Protein AF-A0A6N4SN29-F1 (afdb_monomer_lite)

Radius of gyration: 20.44 Å; chains: 1; bounding box: 32×29×77 Å

Foldseek 3Di:
DVVVVVVVVVVVVVVVPPDPPPPQDDLVVLLVLLVLLVVLLVVLLVLCVVLVDWPLLSLQLLLLLLVLLVCSVVVVSQSSLLSSLSSLVSSCVSCVSSVHDGDPSSDADPVSVVSNPPRDDPVVSVVVSVVVVRDRDTSVVCNVDDSNNHD

Structure (mmCIF, N/CA/C/O backbone):
data_AF-A0A6N4SN29-F1
#
_entry.id   AF-A0A6N4SN29-F1
#
loop_
_atom_site.group_PDB
_atom_site.id
_atom_site.type_symbol
_atom_site.label_atom_id
_atom_site.label_alt_id
_atom_site.label_comp_id
_atom_site.label_asym_id
_atom_site.label_entity_id
_atom_site.label_seq_id
_atom_site.pdbx_PDB_ins_code
_atom_site.Cartn_x
_atom_site.Cartn_y
_atom_site.Cartn_z
_atom_site.occupancy
_atom_site.B_iso_or_equiv
_atom_site.auth_seq_id
_atom_site.auth_comp_id
_atom_site.auth_asym_id
_atom_site.auth_atom_id
_atom_site.pdbx_PDB_model_num
ATOM 1 N N . MET A 1 1 ? 16.449 6.321 -59.688 1.00 55.31 1 MET A N 1
ATOM 2 C CA . MET A 1 1 ? 17.224 6.751 -58.498 1.00 55.31 1 MET A CA 1
ATOM 3 C C . MET A 1 1 ? 16.394 7.486 -57.439 1.00 55.31 1 MET A C 1
ATOM 5 O O . MET A 1 1 ? 16.420 7.046 -56.301 1.00 55.31 1 MET A O 1
ATOM 9 N N . LYS A 1 2 ? 15.595 8.523 -57.760 1.00 53.75 2 LYS A N 1
ATOM 10 C CA . LYS A 1 2 ? 14.805 9.281 -56.752 1.00 53.75 2 LYS A CA 1
ATOM 11 C C . LYS A 1 2 ? 13.845 8.433 -55.885 1.00 53.75 2 LYS A C 1
ATOM 13 O O . LYS A 1 2 ? 13.736 8.673 -54.690 1.00 53.75 2 LYS A O 1
ATOM 18 N N . LYS A 1 3 ? 13.202 7.402 -56.456 1.00 54.25 3 LYS A N 1
ATOM 19 C CA . LYS A 1 3 ? 12.272 6.509 -55.725 1.00 54.25 3 LYS A CA 1
ATOM 20 C C . LYS A 1 3 ? 12.961 5.571 -54.718 1.00 54.25 3 LYS A C 1
ATOM 22 O O . LYS A 1 3 ? 12.381 5.273 -53.684 1.00 54.25 3 LYS A O 1
ATOM 27 N N . GLN A 1 4 ? 14.198 5.143 -54.990 1.00 56.03 4 GLN A N 1
ATOM 28 C CA . GLN A 1 4 ? 14.955 4.271 -54.079 1.00 56.03 4 GLN A CA 1
ATOM 29 C C . GLN A 1 4 ? 15.504 5.046 -52.876 1.00 56.03 4 GLN A C 1
ATOM 31 O O . GLN A 1 4 ? 15.456 4.545 -51.760 1.00 56.03 4 GLN A O 1
ATOM 36 N N . ILE A 1 5 ? 15.925 6.300 -53.079 1.00 59.97 5 ILE A N 1
ATOM 37 C CA . ILE A 1 5 ? 16.364 7.185 -51.989 1.00 59.97 5 ILE A CA 1
ATOM 38 C C . ILE A 1 5 ? 15.191 7.489 -51.040 1.00 59.97 5 ILE A C 1
ATOM 40 O O . ILE A 1 5 ? 15.355 7.437 -49.827 1.00 59.97 5 ILE A O 1
ATOM 44 N N . SER A 1 6 ? 13.984 7.707 -51.578 1.00 60.31 6 SER A N 1
ATOM 45 C CA . SER A 1 6 ? 12.777 7.930 -50.769 1.00 60.31 6 SER A CA 1
ATOM 46 C C . SER A 1 6 ? 12.390 6.724 -49.906 1.00 60.31 6 SER A C 1
ATOM 48 O O . SER A 1 6 ? 11.934 6.910 -48.783 1.00 60.31 6 SER A O 1
ATOM 50 N N . LEU A 1 7 ? 12.571 5.497 -50.408 1.00 60.56 7 LEU A N 1
ATOM 51 C CA . LEU A 1 7 ? 12.260 4.272 -49.665 1.00 60.56 7 LEU A CA 1
ATOM 52 C C . LEU A 1 7 ? 13.269 4.030 -48.531 1.00 60.56 7 LEU A C 1
ATOM 54 O O . LEU A 1 7 ? 12.877 3.666 -47.427 1.00 60.56 7 LEU A O 1
ATOM 58 N N . ILE A 1 8 ? 14.554 4.298 -48.780 1.00 62.03 8 ILE A N 1
ATOM 59 C CA . ILE A 1 8 ? 15.626 4.164 -47.781 1.00 62.03 8 ILE A CA 1
ATOM 60 C C . ILE A 1 8 ? 15.441 5.175 -46.638 1.00 62.03 8 ILE A C 1
ATOM 62 O O . ILE A 1 8 ? 15.580 4.811 -45.473 1.00 62.03 8 ILE A O 1
ATOM 66 N N . VAL A 1 9 ? 15.053 6.418 -46.949 1.00 61.84 9 VAL A N 1
ATOM 67 C CA . VAL A 1 9 ? 14.746 7.442 -45.932 1.00 61.84 9 VAL A CA 1
ATOM 68 C C . VAL A 1 9 ? 13.511 7.063 -45.105 1.00 61.84 9 VAL A C 1
ATOM 70 O O . VAL A 1 9 ? 13.507 7.266 -43.894 1.00 61.84 9 VAL A O 1
ATOM 73 N N . PHE A 1 10 ? 12.491 6.458 -45.720 1.00 61.34 10 PHE A N 1
ATOM 74 C CA . PHE A 1 10 ? 11.282 6.021 -45.013 1.00 61.34 10 PHE A CA 1
ATOM 75 C C . PHE A 1 10 ? 11.548 4.841 -44.061 1.00 61.34 10 PHE A C 1
ATOM 77 O O . PHE A 1 10 ? 11.036 4.822 -42.945 1.00 61.34 10 PHE A O 1
ATOM 84 N N . ILE A 1 11 ? 12.404 3.893 -44.461 1.00 60.88 11 ILE A N 1
ATOM 85 C CA . ILE A 1 11 ? 12.826 2.771 -43.606 1.00 60.88 11 ILE A CA 1
ATOM 86 C C . ILE A 1 11 ? 13.692 3.273 -42.440 1.00 60.88 11 ILE A C 1
ATOM 88 O O . ILE A 1 11 ? 13.487 2.852 -41.304 1.00 60.88 11 ILE A O 1
ATOM 92 N N . LEU A 1 12 ? 14.605 4.222 -42.682 1.00 57.91 12 LEU A N 1
ATOM 93 C CA . LEU A 1 12 ? 15.421 4.831 -41.624 1.00 57.91 12 LEU A CA 1
ATOM 94 C C . LEU A 1 12 ? 14.582 5.627 -40.610 1.00 57.91 12 LEU A C 1
ATOM 96 O O . LEU A 1 12 ? 14.863 5.560 -39.417 1.00 57.91 12 LEU A O 1
ATOM 100 N N . LEU A 1 13 ? 13.527 6.327 -41.048 1.00 56.69 13 LEU A N 1
ATOM 101 C CA . LEU A 1 13 ? 12.609 7.026 -40.138 1.00 56.69 13 LEU A CA 1
ATOM 102 C C . LEU A 1 13 ? 11.718 6.072 -39.329 1.00 56.69 13 LEU A C 1
ATOM 104 O O . LEU A 1 13 ? 11.439 6.348 -38.164 1.00 56.69 13 LEU A O 1
ATOM 108 N N . ALA A 1 14 ? 11.297 4.944 -39.909 1.00 58.00 14 ALA A N 1
ATOM 109 C CA . ALA A 1 14 ? 10.470 3.956 -39.213 1.00 58.00 14 ALA A CA 1
ATOM 110 C C . ALA A 1 14 ? 11.221 3.247 -38.067 1.00 58.00 14 ALA A C 1
ATOM 112 O O . ALA A 1 14 ? 10.606 2.895 -37.062 1.00 58.00 14 ALA A O 1
ATOM 113 N N . PHE A 1 15 ? 12.548 3.098 -38.171 1.00 54.56 15 PHE A N 1
ATOM 114 C CA . PHE A 1 15 ? 13.376 2.506 -37.112 1.00 54.56 15 PHE A CA 1
ATOM 115 C C . PHE A 1 15 ? 13.566 3.416 -35.886 1.00 54.56 15 PHE A C 1
ATOM 117 O O . PHE A 1 15 ? 13.739 2.911 -34.780 1.00 54.56 15 PHE A O 1
ATOM 124 N N . ILE A 1 16 ? 13.487 4.745 -36.035 1.00 56.31 16 ILE A N 1
ATOM 125 C CA . ILE A 1 16 ? 13.691 5.689 -34.916 1.00 56.31 16 ILE A CA 1
ATOM 126 C C . ILE A 1 16 ? 12.502 5.670 -33.933 1.00 56.31 16 ILE A C 1
ATOM 128 O O . ILE A 1 16 ? 12.670 5.950 -32.748 1.00 56.31 16 ILE A O 1
ATOM 132 N N . PHE A 1 17 ? 11.308 5.273 -34.385 1.00 53.66 17 PHE A N 1
ATOM 133 C CA . PHE A 1 17 ? 10.104 5.217 -33.545 1.00 53.66 17 PHE A CA 1
ATOM 134 C C . PHE A 1 17 ? 9.920 3.906 -32.761 1.00 53.66 17 PHE A C 1
ATOM 136 O O . PHE A 1 17 ? 8.992 3.815 -31.960 1.00 53.66 17 PHE A O 1
ATOM 143 N N . GLN A 1 18 ? 10.774 2.892 -32.946 1.00 50.44 18 GLN A N 1
ATOM 144 C CA . GLN A 1 18 ? 10.543 1.554 -32.379 1.00 50.44 18 GLN A CA 1
ATOM 145 C C . GLN A 1 18 ? 11.233 1.254 -31.036 1.00 50.44 18 GLN A C 1
ATOM 147 O O . GLN A 1 18 ? 11.100 0.139 -30.541 1.00 50.44 18 GLN A O 1
ATOM 152 N N . SER A 1 19 ? 11.937 2.196 -30.397 1.00 47.81 19 SER A N 1
ATOM 153 C CA . SER A 1 19 ? 12.725 1.850 -29.199 1.00 47.81 19 SER A CA 1
ATOM 154 C C . SER A 1 19 ? 12.756 2.901 -28.089 1.00 47.81 19 SER A C 1
ATOM 156 O O . SER A 1 19 ? 13.806 3.144 -27.494 1.00 47.81 19 SER A O 1
ATOM 158 N N . GLN A 1 20 ? 11.615 3.496 -27.745 1.00 49.62 20 GLN A N 1
ATOM 159 C CA . GLN A 1 20 ? 11.445 4.006 -26.382 1.00 49.62 20 GLN A CA 1
ATOM 160 C C . GLN A 1 20 ? 10.667 2.973 -25.577 1.00 49.62 20 GLN A C 1
ATOM 162 O O . GLN A 1 20 ? 9.475 3.126 -25.326 1.00 49.62 20 GLN A O 1
ATOM 167 N N . SER A 1 21 ? 11.346 1.885 -25.195 1.00 53.88 21 SER A N 1
ATOM 168 C CA . SER A 1 21 ? 10.831 1.021 -24.134 1.00 53.88 21 SER A CA 1
ATOM 169 C C . SER A 1 21 ? 10.519 1.925 -22.939 1.00 53.88 21 SER A C 1
ATOM 171 O O . SER A 1 21 ? 11.408 2.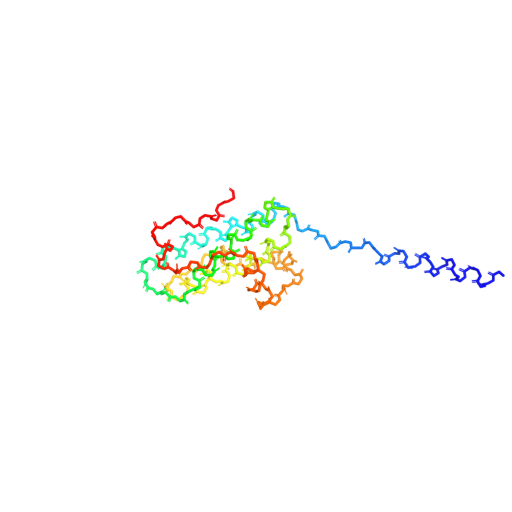685 -22.537 1.00 53.88 21 SER A O 1
ATOM 173 N N . PRO A 1 22 ? 9.288 1.911 -22.397 1.00 59.16 22 PRO A N 1
ATOM 174 C CA . PRO A 1 22 ? 8.951 2.755 -21.263 1.00 59.16 22 PRO A CA 1
ATOM 175 C C . PRO A 1 22 ? 9.964 2.470 -20.158 1.00 59.16 22 PRO A C 1
ATOM 177 O O . PRO A 1 22 ? 10.144 1.312 -19.776 1.00 59.16 22 PRO A O 1
ATOM 180 N N . VAL A 1 23 ? 10.670 3.516 -19.714 1.00 65.12 23 VAL A N 1
ATOM 181 C CA . VAL A 1 23 ? 11.701 3.417 -18.677 1.00 65.12 23 VAL A CA 1
ATOM 182 C C . VAL A 1 23 ? 11.072 2.706 -17.484 1.00 65.12 23 VAL A C 1
ATOM 184 O O . VAL A 1 23 ? 10.155 3.234 -16.853 1.00 65.12 23 VAL A O 1
ATOM 187 N N . GLN A 1 24 ? 11.510 1.472 -17.231 1.00 71.06 24 GLN A N 1
ATOM 188 C CA . GLN A 1 24 ? 11.035 0.709 -16.087 1.00 71.06 24 GLN A CA 1
ATOM 189 C C . GLN A 1 24 ? 11.432 1.471 -14.821 1.00 71.06 24 GLN A C 1
ATOM 191 O O . GLN A 1 24 ? 12.576 1.928 -14.729 1.00 71.06 24 GLN A O 1
ATOM 196 N N . PRO A 1 25 ? 10.513 1.646 -13.859 1.00 77.56 25 PRO A N 1
ATOM 197 C CA . PRO A 1 25 ? 10.837 2.306 -12.611 1.00 77.56 25 PRO A CA 1
ATOM 198 C C . PRO A 1 25 ? 12.019 1.642 -11.920 1.00 77.56 25 PRO A C 1
ATOM 200 O O . PRO A 1 25 ? 12.134 0.417 -11.881 1.00 77.56 25 PRO A O 1
ATOM 203 N N . ASP A 1 26 ? 12.883 2.477 -11.354 1.00 87.88 26 ASP A N 1
ATOM 204 C CA . ASP A 1 26 ? 14.025 2.037 -10.564 1.00 87.88 26 ASP A CA 1
ATOM 205 C C . ASP A 1 26 ? 13.544 1.129 -9.406 1.00 87.88 26 ASP A C 1
ATOM 207 O O . ASP A 1 26 ? 12.648 1.532 -8.642 1.00 87.88 26 ASP A O 1
ATOM 211 N N . PRO A 1 27 ? 14.117 -0.082 -9.247 1.00 93.94 27 PRO A N 1
ATOM 212 C CA . PRO A 1 27 ? 13.803 -0.979 -8.140 1.00 93.94 27 PRO A CA 1
ATOM 213 C C . PRO A 1 27 ? 13.913 -0.293 -6.775 1.00 93.94 27 PRO A C 1
ATOM 215 O O . PRO A 1 27 ? 13.065 -0.501 -5.909 1.00 93.94 27 PRO A O 1
ATOM 218 N N . LEU A 1 28 ? 14.915 0.572 -6.579 1.00 95.25 28 LEU A N 1
ATOM 219 C CA . LEU A 1 28 ? 15.123 1.277 -5.316 1.00 95.25 28 LEU A CA 1
ATOM 220 C C . LEU A 1 28 ? 13.984 2.260 -5.031 1.00 95.25 28 LEU A C 1
ATOM 222 O O . LEU A 1 28 ? 13.491 2.336 -3.904 1.00 95.25 28 LEU A O 1
ATOM 226 N N . LYS A 1 29 ? 13.524 2.985 -6.053 1.00 94.69 29 LYS A N 1
ATOM 227 C CA . LYS A 1 29 ? 12.407 3.931 -5.920 1.00 94.69 29 LYS A CA 1
ATOM 228 C C . LYS A 1 29 ? 11.104 3.203 -5.614 1.00 94.69 29 LYS A C 1
ATOM 230 O O . LYS A 1 29 ? 10.388 3.597 -4.696 1.00 94.69 29 LYS A O 1
ATOM 235 N N . THR A 1 30 ? 10.850 2.100 -6.312 1.00 96.31 30 THR A N 1
ATOM 236 C CA . THR A 1 30 ? 9.674 1.251 -6.077 1.00 96.31 30 THR A CA 1
ATOM 237 C C . THR A 1 30 ? 9.694 0.667 -4.663 1.00 96.31 30 THR A C 1
ATOM 239 O O . THR A 1 30 ? 8.708 0.773 -3.936 1.00 96.31 30 THR A O 1
ATOM 242 N N . LYS A 1 31 ? 10.848 0.151 -4.216 1.00 97.19 31 LYS A N 1
ATOM 243 C CA . LYS A 1 31 ? 11.052 -0.332 -2.844 1.00 97.19 31 LYS A CA 1
ATOM 244 C C . LYS A 1 31 ? 10.760 0.748 -1.808 1.00 97.19 31 LYS A C 1
ATOM 246 O O . LYS A 1 31 ? 10.071 0.488 -0.829 1.00 97.19 31 LYS A O 1
ATOM 251 N N . ASN A 1 32 ? 11.261 1.964 -2.010 1.00 96.25 32 ASN A N 1
ATOM 252 C CA . ASN A 1 32 ? 11.012 3.070 -1.087 1.00 96.25 32 ASN A CA 1
ATOM 253 C C . ASN A 1 32 ? 9.524 3.432 -1.013 1.00 96.25 32 ASN A C 1
ATOM 255 O O . ASN A 1 32 ? 9.026 3.760 0.065 1.00 96.25 32 ASN A O 1
ATOM 259 N N . MET A 1 33 ? 8.813 3.342 -2.138 1.00 97.06 33 MET A N 1
ATOM 260 C CA . MET A 1 33 ? 7.378 3.590 -2.204 1.00 97.06 33 MET A CA 1
ATOM 261 C C . MET A 1 33 ? 6.582 2.538 -1.411 1.00 97.06 33 MET A C 1
ATOM 263 O O . MET A 1 33 ? 5.748 2.930 -0.593 1.00 97.06 33 MET A O 1
ATOM 267 N N . LEU A 1 34 ? 6.913 1.248 -1.570 1.00 97.94 34 LEU A N 1
ATOM 268 C CA . LEU A 1 34 ? 6.376 0.129 -0.773 1.00 97.94 34 LEU A CA 1
ATOM 269 C C . LEU A 1 34 ? 6.659 0.330 0.723 1.00 97.94 34 LEU A C 1
ATOM 271 O O . LEU A 1 34 ? 5.765 0.296 1.558 1.00 97.94 34 LEU A O 1
ATOM 275 N N . LEU A 1 35 ? 7.905 0.636 1.098 1.00 97.44 35 LEU A N 1
ATOM 276 C CA . LEU A 1 35 ? 8.273 0.814 2.508 1.00 97.44 35 LEU A CA 1
ATOM 277 C C . LEU A 1 35 ? 7.523 1.972 3.187 1.00 97.44 35 LEU A C 1
ATOM 279 O O . LEU A 1 35 ? 7.159 1.852 4.357 1.00 97.44 35 LEU A O 1
ATOM 283 N N . LYS A 1 36 ? 7.278 3.084 2.481 1.00 96.88 36 LYS A N 1
ATOM 284 C CA . LYS A 1 36 ? 6.434 4.182 2.987 1.00 96.88 36 LYS A CA 1
ATOM 285 C C . LYS A 1 36 ? 4.988 3.731 3.180 1.00 96.88 36 LYS A C 1
ATOM 287 O O . LYS A 1 36 ? 4.406 3.982 4.234 1.00 96.88 36 LYS A O 1
ATOM 292 N N . THR A 1 37 ? 4.423 3.044 2.190 1.00 98.12 37 THR A N 1
ATOM 293 C CA . THR A 1 37 ? 3.039 2.560 2.250 1.00 98.12 37 THR A CA 1
ATOM 294 C C . THR A 1 37 ? 2.862 1.509 3.350 1.00 98.12 37 THR A C 1
ATOM 296 O O . THR A 1 37 ? 1.913 1.606 4.123 1.00 98.12 37 THR A O 1
ATOM 299 N N . ASN A 1 38 ? 3.826 0.606 3.541 1.00 97.69 38 ASN A N 1
ATOM 300 C CA . ASN A 1 38 ? 3.857 -0.346 4.653 1.00 97.69 38 ASN A CA 1
ATOM 301 C C . ASN A 1 38 ? 3.814 0.332 6.025 1.00 97.69 38 ASN A C 1
ATOM 303 O O . ASN A 1 38 ? 3.051 -0.082 6.899 1.00 97.69 38 ASN A O 1
ATOM 307 N N . ARG A 1 39 ? 4.606 1.394 6.228 1.00 96.69 39 ARG A N 1
ATOM 308 C CA . ARG A 1 39 ? 4.558 2.168 7.478 1.00 96.69 39 ARG A CA 1
ATOM 309 C C . ARG A 1 39 ? 3.198 2.829 7.674 1.00 96.69 39 ARG A C 1
ATOM 311 O O . ARG A 1 39 ? 2.651 2.765 8.773 1.00 96.69 39 ARG A O 1
ATOM 318 N N . LEU A 1 40 ? 2.626 3.404 6.617 1.00 97.56 40 LEU A N 1
ATOM 319 C CA . LEU A 1 40 ? 1.299 4.017 6.665 1.00 97.56 40 LEU A CA 1
ATOM 320 C C . LEU A 1 40 ? 0.195 2.994 6.975 1.00 97.56 40 LEU A C 1
ATOM 322 O O . LEU A 1 40 ? -0.689 3.278 7.781 1.00 97.56 40 LEU A O 1
ATOM 326 N N . LEU A 1 41 ? 0.256 1.789 6.404 1.00 98.06 41 LEU A N 1
ATOM 327 C CA . LEU A 1 41 ? -0.667 0.692 6.715 1.00 98.06 41 LEU A CA 1
ATOM 328 C C . LEU A 1 41 ? -0.497 0.199 8.158 1.00 98.06 41 LEU A C 1
ATOM 330 O O . LEU A 1 41 ? -1.493 -0.054 8.832 1.00 98.06 41 LEU A O 1
ATOM 334 N N . GLY A 1 42 ? 0.731 0.162 8.683 1.00 96.44 42 GLY A N 1
ATOM 335 C CA . GLY A 1 42 ? 0.985 -0.098 10.104 1.00 96.44 42 GLY A CA 1
ATOM 336 C C . GLY A 1 42 ? 0.375 0.963 11.030 1.00 96.44 42 GLY A C 1
ATOM 337 O O . GLY A 1 42 ? -0.184 0.637 12.077 1.00 96.44 42 GLY A O 1
ATOM 338 N N . MET A 1 43 ? 0.406 2.238 10.633 1.00 96.31 43 MET A N 1
ATOM 339 C CA . MET A 1 43 ? -0.306 3.303 11.352 1.00 96.31 43 MET A CA 1
ATOM 340 C C . MET A 1 43 ? -1.827 3.164 11.231 1.00 96.31 43 MET A C 1
ATOM 342 O O . MET A 1 43 ? -2.544 3.349 12.214 1.00 96.31 43 MET A O 1
ATOM 346 N N . THR A 1 44 ? -2.314 2.809 10.041 1.00 97.56 44 THR A N 1
ATOM 347 C CA . THR A 1 44 ? -3.738 2.581 9.759 1.00 97.56 44 THR A CA 1
ATOM 348 C C . THR A 1 44 ? -4.284 1.459 10.634 1.00 97.56 44 THR A C 1
ATOM 350 O O . THR A 1 44 ? -5.330 1.629 11.247 1.00 97.56 44 THR A O 1
ATOM 353 N N . HIS A 1 45 ? -3.529 0.371 10.801 1.00 97.38 45 HIS A N 1
ATOM 354 C CA . HIS A 1 45 ? -3.859 -0.719 11.717 1.00 97.38 45 HIS A CA 1
ATOM 355 C C . HIS A 1 45 ? -4.134 -0.215 13.145 1.00 97.38 45 HIS A C 1
ATOM 357 O O . HIS A 1 45 ? -5.166 -0.533 13.736 1.00 97.38 45 HIS A O 1
ATOM 363 N N . MET A 1 46 ? -3.260 0.643 13.684 1.00 96.06 46 MET A N 1
ATOM 364 C CA . MET A 1 46 ? -3.456 1.232 15.014 1.00 96.06 46 MET A CA 1
ATOM 365 C C . MET A 1 46 ? -4.657 2.185 15.061 1.00 96.06 46 MET A C 1
ATOM 367 O O . MET A 1 46 ? -5.394 2.198 16.048 1.00 96.06 46 MET A O 1
ATOM 371 N N . ALA A 1 47 ? -4.880 2.966 14.003 1.00 97.31 47 ALA A N 1
ATOM 372 C CA . ALA A 1 47 ? -6.019 3.873 13.915 1.00 97.31 47 ALA A CA 1
ATOM 373 C C . ALA A 1 47 ? -7.355 3.119 13.867 1.00 97.31 47 ALA A C 1
ATOM 375 O O . ALA A 1 47 ? -8.254 3.459 14.629 1.00 97.31 47 ALA A O 1
ATOM 376 N N . VAL A 1 48 ? -7.467 2.067 13.051 1.00 97.75 48 VAL A N 1
ATOM 377 C CA . VAL A 1 48 ? -8.657 1.204 12.971 1.00 97.75 48 VAL A CA 1
ATOM 378 C C . VAL A 1 48 ? -8.895 0.492 14.300 1.00 97.75 48 VAL A C 1
ATOM 380 O O . VAL A 1 48 ? -10.022 0.469 14.790 1.00 97.75 48 VAL A O 1
ATOM 383 N N . LYS A 1 49 ? -7.841 -0.025 14.945 1.00 96.38 49 LYS A N 1
ATOM 384 C CA . LYS A 1 49 ? -7.948 -0.672 16.261 1.00 96.38 49 LYS A CA 1
ATOM 385 C C . LYS A 1 49 ? -8.532 0.258 17.331 1.00 96.38 49 LYS A C 1
ATOM 387 O O . LYS A 1 49 ? -9.347 -0.174 18.146 1.00 96.38 49 LYS A O 1
ATOM 392 N N . ASN A 1 50 ? -8.118 1.524 17.329 1.00 95.94 50 ASN A N 1
ATOM 393 C CA . ASN A 1 50 ? -8.543 2.508 18.323 1.00 95.94 50 ASN A CA 1
ATOM 394 C C . ASN A 1 50 ? -9.899 3.143 17.983 1.00 95.94 50 ASN A C 1
ATOM 396 O O . ASN A 1 50 ? -10.730 3.325 18.870 1.00 95.94 50 ASN A O 1
ATOM 400 N N . GLY A 1 51 ? -10.117 3.484 16.711 1.00 96.00 51 GLY A N 1
ATOM 401 C CA . GLY A 1 51 ? -11.321 4.159 16.226 1.00 96.00 51 GLY A CA 1
ATOM 402 C C . GLY A 1 51 ? -12.503 3.220 15.995 1.00 96.00 51 GLY A C 1
ATOM 403 O O . GLY A 1 51 ? -13.646 3.649 16.135 1.00 96.00 51 GLY A O 1
ATOM 404 N N . LYS A 1 52 ? -12.236 1.938 15.705 1.00 95.94 52 LYS A N 1
ATOM 405 C CA . LYS A 1 52 ? -13.225 0.884 15.415 1.00 95.94 52 LYS A CA 1
ATOM 406 C C . LYS A 1 52 ? -14.179 1.225 14.261 1.00 95.94 52 LYS A C 1
ATOM 408 O O . LYS A 1 52 ? -15.275 0.671 14.189 1.00 95.94 52 LYS A O 1
ATOM 413 N N . THR A 1 53 ? -13.770 2.111 13.352 1.00 97.56 53 THR A N 1
ATOM 414 C CA . THR A 1 53 ? -14.503 2.394 12.115 1.00 97.56 53 THR A CA 1
ATOM 415 C C . THR A 1 53 ? -13.982 1.474 11.016 1.00 97.56 53 THR A C 1
ATOM 417 O O . THR A 1 53 ? -12.844 1.624 10.567 1.00 97.56 53 THR A O 1
ATOM 420 N N . TYR A 1 54 ? -14.827 0.540 10.577 1.00 97.31 54 TYR A N 1
ATOM 421 C CA . TYR A 1 54 ? -14.506 -0.459 9.556 1.00 97.31 54 TYR A CA 1
ATOM 422 C C . TYR A 1 54 ? -15.164 -0.079 8.226 1.00 97.31 54 TYR A C 1
ATOM 424 O O . TYR A 1 54 ? -16.346 -0.349 8.015 1.00 97.31 54 TYR A O 1
ATOM 432 N N . THR A 1 55 ? -14.427 0.593 7.342 1.00 97.56 55 THR A N 1
ATOM 433 C CA . THR A 1 55 ? -14.937 1.006 6.020 1.00 97.56 55 THR A CA 1
ATOM 434 C C . THR A 1 55 ? -14.677 -0.041 4.937 1.00 97.56 55 THR A C 1
ATOM 436 O O . THR A 1 55 ? -15.259 0.032 3.856 1.00 97.56 55 THR A O 1
ATOM 439 N N . GLY A 1 56 ? -13.797 -1.009 5.209 1.00 98.00 56 GLY A N 1
ATOM 440 C CA . GLY A 1 56 ? -13.255 -1.940 4.222 1.00 98.00 56 GLY A CA 1
ATOM 441 C C . GLY A 1 56 ? -12.061 -1.375 3.448 1.00 98.00 56 GLY A C 1
ATOM 442 O O . GLY A 1 56 ? -11.437 -2.104 2.678 1.00 98.00 56 GLY A O 1
ATOM 443 N N . ASP A 1 57 ? -11.720 -0.093 3.626 1.00 98.44 57 ASP A N 1
ATOM 444 C CA . ASP A 1 57 ? -10.575 0.511 2.938 1.00 98.44 57 ASP A CA 1
ATOM 445 C C . ASP A 1 57 ? -9.254 -0.022 3.488 1.00 98.44 57 ASP A C 1
ATOM 447 O O . ASP A 1 57 ? -8.311 -0.218 2.729 1.00 98.44 57 ASP A O 1
ATOM 451 N N . PHE A 1 58 ? -9.168 -0.328 4.784 1.00 98.44 58 PHE A N 1
ATOM 452 C CA . PHE A 1 58 ? -7.941 -0.900 5.333 1.00 98.44 58 PHE A CA 1
ATOM 453 C C . PHE A 1 58 ? -7.672 -2.295 4.750 1.00 98.44 58 PHE A C 1
ATOM 455 O O . PHE A 1 58 ? -6.563 -2.560 4.279 1.00 98.44 58 PHE A O 1
ATOM 462 N N . GLY A 1 59 ? -8.705 -3.137 4.674 1.00 98.19 59 GLY A N 1
ATOM 463 C CA . GLY A 1 59 ? -8.681 -4.438 4.012 1.00 98.19 59 GLY A CA 1
ATOM 464 C C . GLY A 1 59 ? -8.225 -4.357 2.557 1.00 98.19 59 GLY A C 1
ATOM 465 O O . GLY A 1 59 ? -7.295 -5.062 2.157 1.00 98.19 59 GLY A O 1
ATOM 466 N N . LYS A 1 60 ? -8.805 -3.433 1.778 1.00 98.56 60 LYS A N 1
ATOM 467 C CA . LYS A 1 60 ? -8.388 -3.172 0.389 1.00 98.56 60 LYS A CA 1
ATOM 468 C C . LYS A 1 60 ? -6.946 -2.678 0.303 1.00 98.56 60 LYS A C 1
ATOM 470 O O . LYS A 1 60 ? -6.186 -3.167 -0.526 1.00 98.56 60 LYS A O 1
ATOM 475 N N . GLY A 1 61 ? -6.542 -1.753 1.171 1.00 98.44 61 GLY A N 1
ATOM 476 C CA . GLY A 1 61 ? -5.173 -1.241 1.216 1.00 98.44 61 GLY A CA 1
ATOM 477 C C . GLY A 1 61 ? -4.147 -2.360 1.403 1.00 98.44 61 GLY A C 1
ATOM 478 O O . GLY A 1 61 ? -3.170 -2.438 0.661 1.00 98.44 61 GLY A O 1
ATOM 479 N N . VAL A 1 62 ? -4.413 -3.282 2.331 1.00 98.56 62 VAL A N 1
ATOM 480 C CA . VAL A 1 62 ? -3.558 -4.456 2.554 1.00 98.56 62 VAL A CA 1
ATOM 481 C C . VAL A 1 62 ? -3.612 -5.442 1.383 1.00 98.56 62 VAL A C 1
ATOM 483 O O . VAL A 1 62 ? -2.565 -5.964 1.002 1.00 98.56 62 VAL A O 1
ATOM 486 N N . GLN A 1 63 ? -4.781 -5.685 0.777 1.00 98.44 63 GLN A N 1
ATOM 487 C CA . GLN A 1 63 ? -4.903 -6.540 -0.414 1.00 98.44 63 GLN A CA 1
ATOM 488 C C . GLN A 1 63 ? -4.002 -6.041 -1.555 1.00 98.44 63 GLN A C 1
ATOM 490 O O . GLN A 1 63 ? -3.204 -6.804 -2.101 1.00 98.44 63 GLN A O 1
ATOM 495 N N . TYR A 1 64 ? -4.099 -4.750 -1.877 1.00 98.69 64 TYR A N 1
ATOM 496 C CA . TYR A 1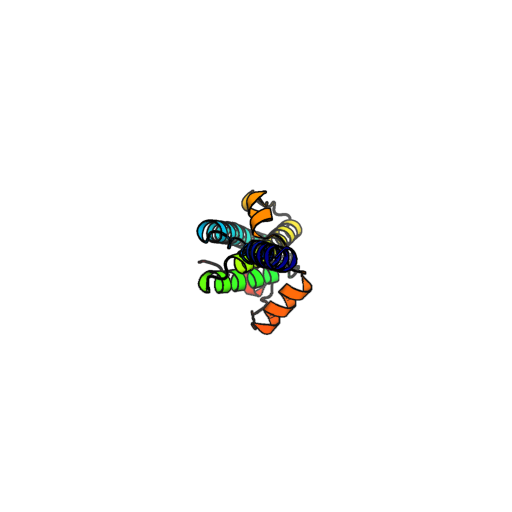 64 ? -3.309 -4.119 -2.929 1.00 98.69 64 TYR A CA 1
ATOM 497 C C . TYR A 1 64 ? -1.804 -4.180 -2.631 1.00 98.69 64 TYR A C 1
ATOM 499 O O . TYR A 1 64 ? -1.022 -4.535 -3.511 1.00 98.69 64 TYR A O 1
ATOM 507 N N . GLU A 1 65 ? -1.385 -3.896 -1.395 1.00 98.56 65 GLU A N 1
ATOM 508 C CA . GLU A 1 65 ? 0.039 -3.891 -1.031 1.00 98.56 65 GLU A CA 1
ATOM 509 C C . GLU A 1 65 ? 0.649 -5.304 -1.011 1.00 98.56 65 GLU A C 1
ATOM 511 O O . GLU A 1 65 ? 1.794 -5.500 -1.423 1.00 98.56 65 GLU A O 1
ATOM 516 N N . ARG A 1 66 ? -0.123 -6.326 -0.613 1.00 98.25 66 ARG A N 1
ATOM 517 C CA . ARG A 1 66 ? 0.299 -7.734 -0.718 1.00 98.25 66 ARG A CA 1
ATOM 518 C C . ARG A 1 66 ? 0.589 -8.120 -2.165 1.00 98.25 66 ARG A C 1
ATOM 520 O O . ARG A 1 66 ? 1.600 -8.772 -2.427 1.00 98.25 66 ARG A O 1
ATOM 527 N N . TYR A 1 67 ? -0.259 -7.699 -3.102 1.00 98.56 67 TYR A N 1
ATOM 528 C CA . TYR A 1 67 ? -0.020 -7.955 -4.519 1.00 98.56 67 TYR A CA 1
ATOM 529 C C . TYR A 1 67 ? 1.136 -7.114 -5.075 1.00 98.56 67 TYR A C 1
ATOM 531 O O . TYR A 1 67 ? 1.989 -7.638 -5.790 1.00 98.56 67 TYR A O 1
ATOM 539 N N . ALA A 1 68 ? 1.255 -5.847 -4.665 1.00 98.50 68 ALA A N 1
ATOM 540 C CA . ALA A 1 68 ? 2.389 -4.993 -5.017 1.00 98.50 68 ALA A CA 1
ATOM 541 C C . ALA A 1 68 ? 3.734 -5.622 -4.613 1.00 98.50 68 ALA A C 1
ATOM 543 O O . ALA A 1 68 ? 4.687 -5.621 -5.395 1.00 98.50 68 ALA A O 1
ATOM 544 N N . LYS A 1 69 ? 3.802 -6.235 -3.425 1.00 98.44 69 LYS A N 1
ATOM 545 C CA . LYS A 1 69 ? 4.959 -7.020 -2.978 1.00 98.44 69 LYS A CA 1
ATOM 546 C C . LYS A 1 69 ? 5.250 -8.205 -3.905 1.00 98.44 69 LYS A C 1
ATOM 548 O O . LYS A 1 69 ? 6.409 -8.406 -4.263 1.00 98.44 69 LYS A O 1
ATOM 553 N N . GLN A 1 70 ? 4.239 -8.976 -4.314 1.00 98.19 70 GLN A N 1
ATOM 554 C CA . GLN A 1 70 ? 4.431 -10.095 -5.250 1.00 98.19 70 GLN A CA 1
ATOM 555 C C . GLN A 1 70 ? 4.990 -9.613 -6.596 1.00 98.19 70 GLN A C 1
ATOM 557 O O . GLN A 1 70 ? 5.983 -10.156 -7.080 1.00 98.19 70 GLN A O 1
ATOM 562 N N . LEU A 1 71 ? 4.422 -8.538 -7.148 1.00 98.00 71 LEU A N 1
ATOM 563 C CA . LEU A 1 71 ? 4.888 -7.903 -8.383 1.00 98.00 71 LEU A CA 1
ATOM 564 C C . LEU A 1 71 ? 6.330 -7.397 -8.262 1.00 98.00 71 LEU A C 1
ATOM 566 O O . LEU A 1 71 ? 7.138 -7.590 -9.169 1.00 98.00 71 LEU A O 1
ATOM 570 N N . TYR A 1 72 ? 6.689 -6.796 -7.124 1.00 98.00 72 TYR A N 1
ATOM 571 C CA . TYR A 1 72 ? 8.056 -6.344 -6.867 1.00 98.00 72 TYR A CA 1
ATOM 572 C C . TYR A 1 72 ? 9.053 -7.511 -6.887 1.00 98.00 72 TYR A C 1
ATOM 574 O O . TYR A 1 72 ? 10.111 -7.412 -7.513 1.00 98.00 72 TYR A O 1
ATOM 582 N N . LEU A 1 73 ? 8.710 -8.631 -6.242 1.00 97.00 73 LEU A N 1
ATOM 583 C CA . LEU A 1 73 ? 9.532 -9.847 -6.240 1.00 97.00 73 LEU A CA 1
ATOM 584 C C . LEU A 1 73 ? 9.634 -10.476 -7.640 1.00 97.00 73 LEU A C 1
ATOM 586 O O . LEU A 1 73 ? 10.690 -10.996 -8.001 1.00 97.00 73 LEU A O 1
ATOM 590 N N . ALA A 1 74 ? 8.584 -10.350 -8.454 1.00 96.69 74 ALA A N 1
ATOM 591 C CA . ALA A 1 74 ? 8.565 -10.736 -9.866 1.00 96.69 74 ALA A CA 1
ATOM 592 C C . ALA A 1 74 ? 9.293 -9.743 -10.798 1.00 96.69 74 ALA A C 1
ATOM 594 O O . ALA A 1 74 ? 9.361 -9.967 -12.004 1.00 96.69 74 ALA A O 1
ATOM 595 N N . LYS A 1 75 ? 9.880 -8.666 -10.254 1.00 96.19 75 LYS A N 1
ATOM 596 C CA . LYS A 1 75 ? 10.545 -7.576 -10.995 1.00 96.19 75 LYS A CA 1
ATOM 597 C C . LYS A 1 75 ? 9.607 -6.758 -11.896 1.00 96.19 75 LYS A C 1
ATOM 599 O O . LYS A 1 75 ? 10.071 -6.012 -12.756 1.00 96.19 75 LYS A O 1
ATOM 604 N N . GLU A 1 76 ? 8.298 -6.822 -11.663 1.00 95.75 76 GLU A N 1
ATOM 605 C CA . GLU A 1 76 ? 7.284 -5.982 -12.312 1.00 95.75 76 GLU A CA 1
ATOM 606 C C . GLU A 1 76 ? 7.150 -4.631 -11.588 1.00 95.75 76 GLU A C 1
ATOM 608 O O . GLU A 1 76 ? 6.094 -4.267 -11.067 1.00 95.75 76 GLU A O 1
ATOM 613 N N . TYR A 1 77 ? 8.246 -3.868 -11.530 1.00 95.81 77 TYR A N 1
ATOM 614 C CA . TYR A 1 77 ? 8.354 -2.671 -10.686 1.00 95.81 77 TYR A CA 1
ATOM 615 C C . TYR A 1 77 ? 7.316 -1.595 -11.002 1.00 95.81 77 TYR A C 1
ATOM 617 O O . TYR A 1 77 ? 6.782 -0.967 -10.089 1.00 95.81 77 TYR A O 1
ATOM 625 N N . LYS A 1 78 ? 6.977 -1.411 -12.285 1.00 95.00 78 LYS A N 1
ATOM 626 C CA . LYS A 1 78 ? 5.938 -0.455 -12.677 1.00 95.00 78 LYS A CA 1
ATOM 627 C C . LYS A 1 78 ? 4.577 -0.803 -12.090 1.00 95.00 78 LYS A C 1
ATOM 629 O O . LYS A 1 78 ? 3.957 0.057 -11.467 1.00 95.00 78 LYS A O 1
ATOM 634 N N . LYS A 1 79 ? 4.140 -2.053 -12.246 1.00 96.25 79 LYS A N 1
ATOM 635 C CA . LYS A 1 79 ? 2.867 -2.492 -11.673 1.00 96.25 79 LYS A CA 1
ATOM 636 C C . LYS A 1 79 ? 2.917 -2.453 -10.152 1.00 96.25 79 LYS A C 1
ATOM 638 O O . LYS A 1 79 ? 1.996 -1.928 -9.540 1.00 96.25 79 LYS A O 1
ATOM 643 N N . ALA A 1 80 ? 4.010 -2.916 -9.542 1.00 97.75 80 ALA A N 1
ATOM 644 C CA . ALA A 1 80 ? 4.184 -2.847 -8.093 1.00 97.75 80 ALA A CA 1
ATOM 645 C C . ALA A 1 80 ? 3.965 -1.417 -7.568 1.00 97.75 80 ALA A C 1
ATOM 647 O O . ALA A 1 80 ? 3.189 -1.216 -6.638 1.00 97.75 80 ALA A O 1
ATOM 648 N N . ALA A 1 81 ? 4.558 -0.409 -8.218 1.00 97.31 81 ALA A N 1
ATOM 649 C CA . ALA A 1 81 ? 4.350 0.990 -7.856 1.00 97.31 81 ALA A CA 1
ATOM 650 C C . ALA A 1 81 ? 2.886 1.445 -8.023 1.00 97.31 81 ALA A C 1
ATOM 652 O O . ALA A 1 81 ? 2.373 2.163 -7.166 1.00 97.31 81 ALA A O 1
ATOM 653 N N . GLN A 1 82 ? 2.198 1.025 -9.090 1.00 97.62 82 GLN A N 1
ATOM 654 C CA . GLN A 1 82 ? 0.785 1.357 -9.330 1.00 97.62 82 GLN A CA 1
ATOM 655 C C . GLN A 1 82 ? -0.142 0.746 -8.263 1.00 97.62 82 GLN A C 1
ATOM 657 O O . GLN A 1 82 ? -1.008 1.441 -7.731 1.00 97.62 82 GLN A O 1
ATOM 662 N N . TYR A 1 83 ? 0.075 -0.513 -7.875 1.00 98.50 83 TYR A N 1
ATOM 663 C CA . TYR A 1 83 ? -0.695 -1.153 -6.802 1.00 98.50 83 TYR A CA 1
ATOM 664 C C . TYR A 1 83 ? -0.405 -0.532 -5.431 1.00 98.50 83 TYR A C 1
ATOM 666 O O . TYR A 1 83 ? -1.337 -0.230 -4.686 1.00 98.50 83 TYR A O 1
ATOM 674 N N . THR A 1 84 ? 0.863 -0.239 -5.128 1.00 98.25 84 THR A N 1
ATOM 675 C CA . THR A 1 84 ? 1.258 0.474 -3.903 1.00 98.25 84 THR A CA 1
ATOM 676 C C . THR A 1 84 ? 0.681 1.885 -3.827 1.00 98.25 84 THR A C 1
ATOM 678 O O . THR A 1 84 ? 0.351 2.365 -2.739 1.00 98.25 84 THR A O 1
ATOM 681 N N . TYR A 1 85 ? 0.545 2.573 -4.963 1.00 98.06 85 TYR A N 1
ATOM 682 C CA . TYR A 1 85 ? -0.124 3.870 -5.020 1.00 98.06 85 TYR A CA 1
ATOM 683 C C . TYR A 1 85 ? -1.559 3.743 -4.526 1.00 98.06 85 TYR A C 1
ATOM 685 O O . TYR A 1 85 ? -1.972 4.448 -3.605 1.00 98.06 85 TYR A O 1
ATOM 693 N N . ARG A 1 86 ? -2.294 2.778 -5.080 1.00 98.31 86 ARG A N 1
ATOM 694 C CA . ARG A 1 86 ? -3.692 2.568 -4.726 1.00 98.31 86 ARG A CA 1
ATOM 695 C C . ARG A 1 86 ? -3.863 2.086 -3.282 1.00 98.31 86 ARG A C 1
ATOM 697 O O . ARG A 1 86 ? -4.756 2.565 -2.584 1.00 98.31 86 ARG A O 1
ATOM 704 N N . ALA A 1 87 ? -2.960 1.237 -2.790 1.00 98.56 87 ALA A N 1
ATOM 705 C CA . ALA A 1 87 ? -2.911 0.845 -1.382 1.00 98.56 87 ALA A CA 1
ATOM 706 C C . ALA A 1 87 ? -2.790 2.056 -0.439 1.00 9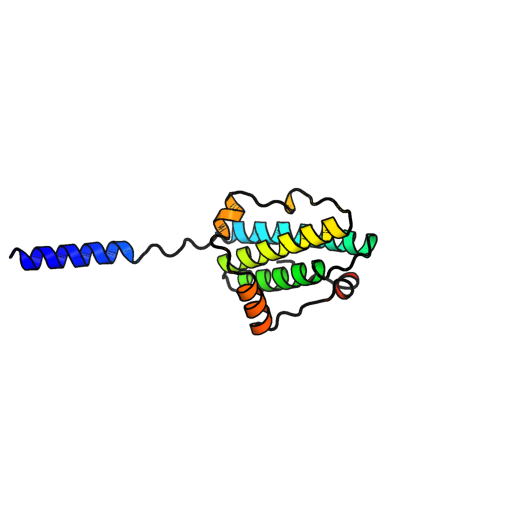8.56 87 ALA A C 1
ATOM 708 O O . ALA A 1 87 ? -3.478 2.132 0.582 1.00 98.56 87 ALA A O 1
ATOM 709 N N . ARG A 1 88 ? -1.954 3.039 -0.799 1.00 98.19 88 ARG A N 1
ATOM 710 C CA . ARG A 1 88 ? -1.751 4.261 -0.008 1.00 98.19 88 ARG A CA 1
ATOM 711 C C . ARG A 1 88 ? -2.990 5.159 0.017 1.00 98.19 88 ARG A C 1
ATOM 713 O O . ARG A 1 88 ? -3.294 5.739 1.058 1.00 98.19 88 ARG A O 1
ATOM 720 N N . GLU A 1 89 ? -3.728 5.257 -1.088 1.00 97.94 89 GLU A N 1
ATOM 721 C CA . GLU A 1 89 ? -4.999 5.995 -1.121 1.00 97.94 89 GLU A CA 1
ATOM 722 C C . GLU A 1 89 ? -6.026 5.398 -0.155 1.00 97.94 89 GLU A C 1
ATOM 724 O O . GLU A 1 89 ? -6.633 6.128 0.631 1.00 97.94 89 GLU A O 1
ATOM 729 N N . PHE A 1 90 ? -6.164 4.071 -0.150 1.00 98.56 90 PHE A N 1
ATOM 730 C CA . PHE A 1 90 ? -7.044 3.373 0.783 1.00 98.56 90 PHE A CA 1
ATOM 731 C C . PHE A 1 90 ? -6.606 3.537 2.246 1.00 98.56 90 PHE A C 1
ATOM 733 O O . PHE A 1 90 ? -7.439 3.785 3.120 1.00 98.56 90 PHE A O 1
ATOM 740 N N . ALA A 1 91 ? -5.301 3.482 2.522 1.00 98.38 91 ALA A N 1
ATOM 741 C CA . ALA A 1 91 ? -4.767 3.738 3.859 1.00 98.38 91 ALA A CA 1
ATOM 742 C C . ALA A 1 91 ? -5.115 5.157 4.357 1.00 98.38 91 ALA A C 1
ATOM 744 O O . ALA A 1 91 ? -5.593 5.327 5.478 1.00 98.38 91 ALA A O 1
ATOM 745 N N . ASN A 1 92 ? -4.958 6.180 3.509 1.00 98.25 92 ASN A N 1
ATOM 746 C CA . ASN A 1 92 ? -5.338 7.558 3.838 1.00 98.25 92 ASN A CA 1
ATOM 747 C C . ASN A 1 92 ? -6.844 7.716 4.102 1.00 98.25 92 ASN A C 1
ATOM 749 O O . ASN A 1 92 ? -7.236 8.434 5.029 1.00 98.25 92 ASN A O 1
ATOM 753 N N . ALA A 1 93 ? -7.684 7.052 3.303 1.00 98.06 93 ALA A N 1
ATOM 754 C CA . ALA A 1 93 ? -9.132 7.053 3.495 1.00 98.06 93 ALA A CA 1
ATOM 755 C C . ALA A 1 93 ? -9.511 6.426 4.847 1.00 98.06 93 ALA A C 1
ATOM 757 O O . ALA A 1 93 ? -10.234 7.041 5.634 1.00 98.06 93 ALA A O 1
ATOM 758 N N . SER A 1 94 ? -8.935 5.264 5.171 1.00 98.25 94 SER A N 1
ATOM 759 C CA . SER A 1 94 ? -9.169 4.572 6.442 1.00 98.25 94 SER A CA 1
ATOM 760 C C . SER A 1 94 ? -8.679 5.370 7.658 1.00 98.25 94 SER A C 1
ATOM 762 O O . SER A 1 94 ? -9.395 5.474 8.660 1.00 98.25 94 SER A O 1
ATOM 764 N N . LEU A 1 95 ? -7.503 6.007 7.568 1.00 97.94 95 LEU A N 1
ATOM 765 C CA . LEU A 1 95 ? -6.995 6.909 8.609 1.00 97.94 95 LEU A CA 1
ATOM 766 C C . LEU A 1 95 ? -7.968 8.061 8.869 1.00 97.94 95 LEU A C 1
ATOM 768 O O . LEU A 1 95 ? -8.311 8.334 10.020 1.00 97.94 95 LEU A O 1
ATOM 772 N N . THR A 1 96 ? -8.458 8.690 7.801 1.00 96.94 96 THR A N 1
ATOM 773 C CA . THR A 1 96 ? -9.402 9.809 7.885 1.00 96.94 96 THR A CA 1
ATOM 774 C C . THR A 1 96 ? -10.726 9.373 8.517 1.00 96.94 96 THR A C 1
ATOM 776 O O . THR A 1 96 ? -11.223 10.040 9.427 1.00 96.94 96 THR A O 1
ATOM 779 N N . ALA A 1 97 ? -11.261 8.216 8.115 1.00 97.81 97 ALA A N 1
ATOM 780 C CA . ALA A 1 97 ? -12.476 7.633 8.689 1.00 97.81 97 ALA A CA 1
ATOM 781 C C . ALA A 1 97 ? -12.333 7.306 10.189 1.00 97.81 97 ALA A C 1
ATOM 783 O O . ALA A 1 97 ? -13.290 7.428 10.956 1.00 97.81 97 ALA A O 1
ATOM 784 N N . ASN A 1 98 ? -11.122 6.953 10.628 1.00 97.88 98 ASN A N 1
ATOM 785 C CA . ASN A 1 98 ? -10.782 6.709 12.031 1.00 97.88 98 ASN A CA 1
ATOM 786 C C . ASN A 1 98 ? -10.264 7.963 12.763 1.00 97.88 98 ASN A C 1
ATOM 788 O O . ASN A 1 98 ? -9.705 7.854 13.854 1.00 97.88 98 ASN A O 1
ATOM 792 N N . LYS A 1 99 ? -10.470 9.163 12.196 1.00 96.62 99 LYS A N 1
ATOM 793 C CA . LYS A 1 99 ? -10.086 10.465 12.779 1.00 96.62 99 LYS A CA 1
ATOM 794 C C . LYS A 1 99 ? -8.588 10.584 13.106 1.00 96.62 99 LYS A C 1
ATOM 796 O O . LYS A 1 99 ? -8.195 11.395 13.946 1.00 96.62 99 LYS A O 1
ATOM 801 N N . ALA A 1 100 ? -7.749 9.803 12.432 1.00 95.75 100 ALA A N 1
ATOM 802 C CA . ALA A 1 100 ? -6.299 9.885 12.508 1.00 95.75 100 ALA A CA 1
ATOM 803 C C . ALA A 1 100 ? -5.758 10.775 11.381 1.00 95.75 100 ALA A C 1
ATOM 805 O O . ALA A 1 100 ? -6.322 10.841 10.289 1.00 95.75 100 ALA A O 1
ATOM 806 N N . LYS A 1 101 ? -4.647 11.470 11.639 1.00 91.00 101 LYS A N 1
ATOM 807 C CA . LYS A 1 101 ? -3.990 12.311 10.631 1.00 91.00 101 LYS A CA 1
ATOM 808 C C . LYS A 1 101 ? -2.932 11.499 9.879 1.00 91.00 101 LYS A C 1
ATOM 810 O O . LYS A 1 101 ? -2.048 10.947 10.539 1.00 91.00 101 LYS A O 1
ATOM 815 N N . PRO A 1 102 ? -2.976 11.447 8.535 1.00 86.56 102 PRO A N 1
ATOM 816 C CA . PRO A 1 102 ? -1.884 10.888 7.751 1.00 86.56 102 PRO A CA 1
ATOM 817 C C . PRO A 1 102 ? -0.568 11.619 8.024 1.00 86.56 102 PRO A C 1
ATOM 819 O O . PRO A 1 102 ? -0.544 12.840 8.194 1.00 86.56 102 PRO A O 1
ATOM 822 N N . THR A 1 103 ? 0.533 10.874 8.060 1.00 90.94 103 THR A N 1
ATOM 823 C CA . THR A 1 103 ? 1.884 11.449 8.099 1.00 90.94 103 THR A CA 1
ATOM 824 C C . THR A 1 103 ? 2.320 11.871 6.698 1.00 90.94 103 THR A C 1
ATOM 826 O O . THR A 1 103 ? 1.598 11.685 5.717 1.00 90.94 103 THR A O 1
ATOM 829 N N . SER A 1 104 ? 3.540 12.399 6.575 1.00 91.56 104 SER A N 1
ATOM 830 C CA . SER A 1 104 ? 4.152 12.691 5.274 1.00 91.56 104 SER A CA 1
ATOM 831 C C . SER A 1 104 ? 4.185 11.475 4.338 1.00 91.56 104 SER A C 1
ATOM 833 O O . SER A 1 104 ? 4.091 11.649 3.124 1.00 91.56 104 SER A O 1
ATOM 835 N N . ASP A 1 105 ? 4.250 10.254 4.887 1.00 92.12 105 ASP A N 1
ATOM 836 C CA . ASP A 1 105 ? 4.237 9.003 4.115 1.00 92.12 105 ASP A CA 1
ATOM 837 C C . ASP A 1 105 ? 2.902 8.775 3.378 1.00 92.12 105 ASP A C 1
ATOM 839 O O . ASP A 1 105 ? 2.868 8.019 2.412 1.00 92.12 105 ASP A O 1
ATOM 843 N N . GLY A 1 106 ? 1.821 9.457 3.783 1.00 92.00 106 GLY A N 1
ATOM 844 C CA . GLY A 1 106 ? 0.526 9.448 3.097 1.00 92.00 106 GLY A CA 1
ATOM 845 C C . GLY A 1 106 ? 0.463 10.318 1.844 1.00 92.00 106 GLY A C 1
ATOM 846 O O . GLY A 1 106 ? -0.455 10.168 1.042 1.00 92.00 106 GLY A O 1
ATOM 847 N N . THR A 1 107 ? 1.428 11.210 1.630 1.00 94.38 107 THR A N 1
ATOM 848 C CA . THR A 1 107 ? 1.452 12.086 0.450 1.00 94.38 107 THR A CA 1
ATOM 849 C C . THR A 1 107 ? 2.287 11.484 -0.679 1.00 94.38 107 THR A C 1
ATOM 851 O O . THR A 1 107 ? 3.178 10.668 -0.442 1.00 94.38 107 THR A O 1
ATOM 854 N N . PHE A 1 108 ? 1.990 11.874 -1.922 1.00 94.31 108 PHE A N 1
ATOM 855 C CA . PHE A 1 108 ? 2.754 11.450 -3.095 1.00 94.31 108 PHE A CA 1
ATOM 856 C C . PHE A 1 108 ? 3.661 12.571 -3.577 1.00 94.31 108 PHE A C 1
ATOM 858 O O . PHE A 1 108 ? 3.182 13.675 -3.862 1.00 94.31 108 PHE A O 1
ATOM 865 N N . THR A 1 109 ? 4.948 12.276 -3.735 1.00 94.94 109 THR A N 1
ATOM 866 C CA . THR A 1 109 ? 5.879 13.212 -4.373 1.00 94.94 109 THR A CA 1
ATOM 867 C C . THR A 1 109 ? 5.601 13.313 -5.875 1.00 94.94 109 THR A C 1
ATOM 869 O O . THR A 1 109 ? 4.978 12.433 -6.473 1.00 94.94 109 THR A O 1
ATOM 872 N N . THR A 1 110 ? 6.082 14.380 -6.518 1.00 94.31 110 THR A N 1
ATOM 873 C CA . THR A 1 110 ? 6.012 14.515 -7.984 1.00 94.31 110 THR A CA 1
ATOM 874 C C . THR A 1 110 ? 6.658 13.321 -8.685 1.00 94.31 110 THR A C 1
ATOM 876 O O . THR A 1 110 ? 6.107 12.797 -9.645 1.00 94.31 110 THR A O 1
ATOM 879 N N . GLU A 1 111 ? 7.787 12.846 -8.163 1.00 91.44 111 GLU A N 1
ATOM 880 C CA . GLU A 1 111 ? 8.492 11.684 -8.697 1.00 91.44 111 GLU A CA 1
ATOM 881 C C . GLU A 1 111 ? 7.670 10.392 -8.576 1.00 91.44 111 GLU A C 1
ATOM 883 O O . GLU A 1 111 ? 7.547 9.659 -9.554 1.00 91.44 111 GLU A O 1
ATOM 888 N N . GLU A 1 112 ? 7.050 10.131 -7.419 1.00 94.50 112 GLU A N 1
ATOM 889 C CA . GLU A 1 112 ? 6.171 8.966 -7.231 1.00 94.50 112 GLU A CA 1
ATOM 890 C C . GLU A 1 112 ? 4.993 9.003 -8.216 1.00 94.50 112 GLU A C 1
ATOM 892 O O . GLU A 1 112 ? 4.669 7.986 -8.826 1.00 94.50 112 GLU A O 1
ATOM 897 N N . LYS A 1 113 ? 4.404 10.185 -8.453 1.00 94.69 113 LYS A N 1
ATOM 898 C CA . LYS A 1 113 ? 3.340 10.366 -9.455 1.00 94.69 113 LYS A CA 1
ATOM 899 C C . LYS A 1 113 ? 3.821 10.101 -10.885 1.00 94.69 113 LYS A C 1
ATOM 901 O O . LYS A 1 113 ? 3.074 9.542 -11.681 1.00 94.69 113 LYS A O 1
ATOM 906 N N . MET A 1 114 ? 5.055 10.482 -11.219 1.00 91.81 114 MET A N 1
ATOM 907 C CA . MET A 1 114 ? 5.637 10.200 -12.536 1.00 91.81 114 MET A CA 1
ATOM 908 C C . MET A 1 114 ? 5.893 8.704 -12.739 1.00 91.81 114 MET A C 1
ATOM 910 O O . MET A 1 114 ? 5.619 8.189 -13.819 1.00 91.81 114 MET A O 1
ATOM 914 N N . ILE A 1 115 ? 6.367 8.002 -11.704 1.00 91.38 115 ILE A N 1
ATOM 915 C CA . ILE A 1 115 ? 6.647 6.558 -11.744 1.00 91.38 115 ILE A CA 1
ATOM 916 C C . ILE A 1 115 ? 5.392 5.746 -12.080 1.00 91.38 115 ILE A C 1
ATOM 918 O O . ILE A 1 115 ? 5.451 4.809 -12.878 1.00 91.38 115 ILE A O 1
ATOM 922 N N . VAL A 1 116 ? 4.258 6.105 -11.478 1.00 93.44 116 VAL A N 1
ATOM 923 C CA . VAL A 1 116 ? 3.008 5.349 -11.639 1.00 93.44 116 VAL A CA 1
ATOM 924 C C . VAL A 1 116 ? 2.228 5.717 -12.894 1.00 93.44 116 VAL A C 1
ATOM 926 O O . VAL A 1 116 ? 1.250 5.046 -13.209 1.00 93.44 116 VAL A O 1
ATOM 929 N N . SER A 1 117 ? 2.648 6.757 -13.617 1.00 90.94 117 SER A N 1
ATOM 930 C CA . SER A 1 117 ? 1.933 7.261 -14.786 1.00 90.94 117 SER A CA 1
ATOM 931 C C . SER A 1 117 ? 2.157 6.392 -16.047 1.00 90.94 117 SER A C 1
ATOM 933 O O . SER A 1 117 ? 3.275 5.922 -16.311 1.00 90.94 117 SER A O 1
ATOM 935 N N . PRO A 1 118 ? 1.119 6.173 -16.876 1.00 92.12 118 PRO A N 1
ATOM 936 C CA . PRO A 1 118 ? -0.291 6.406 -16.562 1.00 92.12 118 PRO A CA 1
ATOM 937 C C . PRO A 1 118 ? -0.786 5.402 -15.512 1.00 92.12 118 PRO A C 1
ATOM 939 O O . PRO A 1 118 ? -0.355 4.246 -15.506 1.00 92.12 118 PRO A O 1
ATOM 942 N N . LEU A 1 119 ? -1.692 5.845 -14.637 1.00 92.56 119 LEU A N 1
ATOM 943 C CA . LEU A 1 119 ? -2.378 4.949 -13.708 1.00 92.56 119 LEU A CA 1
ATOM 944 C C . LEU A 1 119 ? -3.429 4.129 -14.475 1.00 92.56 119 LEU A C 1
ATOM 946 O O . LEU A 1 119 ? -4.157 4.717 -15.276 1.00 92.56 119 LEU A O 1
ATOM 950 N N . PRO A 1 120 ? -3.516 2.806 -14.255 1.00 94.44 120 PRO A N 1
ATOM 951 C CA . PRO A 1 120 ? -4.603 1.996 -14.793 1.00 94.44 120 PRO A CA 1
ATOM 952 C C . PRO A 1 120 ? -5.948 2.400 -14.180 1.00 94.44 120 PRO A C 1
ATOM 954 O O . PRO A 1 120 ? -5.995 2.949 -13.075 1.00 94.44 120 PRO A O 1
ATOM 957 N N . GLU A 1 121 ? -7.041 2.084 -14.872 1.00 96.25 121 GLU A N 1
ATOM 958 C CA . GLU A 1 121 ? -8.382 2.256 -14.318 1.00 96.25 121 GLU A CA 1
ATOM 959 C C . GLU A 1 121 ? -8.565 1.361 -13.088 1.00 96.25 121 GLU A C 1
ATOM 961 O O . GLU A 1 121 ? -8.101 0.220 -13.042 1.00 96.25 121 GLU A O 1
ATOM 966 N N . ILE A 1 122 ? -9.287 1.857 -12.081 1.00 95.38 122 ILE A N 1
ATOM 967 C CA . ILE A 1 122 ? -9.490 1.122 -10.821 1.00 95.38 122 ILE A CA 1
ATOM 968 C C . ILE A 1 122 ? -10.158 -0.237 -11.082 1.00 95.38 122 ILE A C 1
ATOM 970 O O . ILE A 1 122 ? -9.796 -1.234 -10.461 1.00 95.38 122 ILE A O 1
ATOM 974 N N . ALA A 1 123 ? -11.092 -0.290 -12.036 1.00 97.19 123 ALA A N 1
ATOM 975 C CA . ALA A 1 123 ? -11.780 -1.522 -12.406 1.00 97.19 123 ALA A CA 1
ATOM 976 C C . ALA A 1 123 ? -10.829 -2.593 -12.970 1.00 97.19 123 ALA A C 1
ATOM 978 O O . ALA A 1 123 ? -11.050 -3.781 -12.730 1.00 97.19 123 ALA A O 1
ATOM 979 N N . ASP A 1 124 ? -9.769 -2.186 -13.673 1.00 97.69 124 ASP A N 1
ATOM 980 C CA . ASP A 1 124 ? -8.776 -3.109 -14.225 1.00 97.69 124 ASP A CA 1
ATOM 981 C C . ASP A 1 124 ? -7.889 -3.686 -13.117 1.00 97.69 124 ASP A C 1
ATOM 983 O O . ASP A 1 124 ? -7.644 -4.892 -13.090 1.00 97.69 124 ASP A O 1
ATOM 987 N N . LEU A 1 125 ? -7.480 -2.852 -12.154 1.00 97.31 125 LEU A N 1
ATOM 988 C CA . LEU A 1 125 ? -6.715 -3.300 -10.984 1.00 97.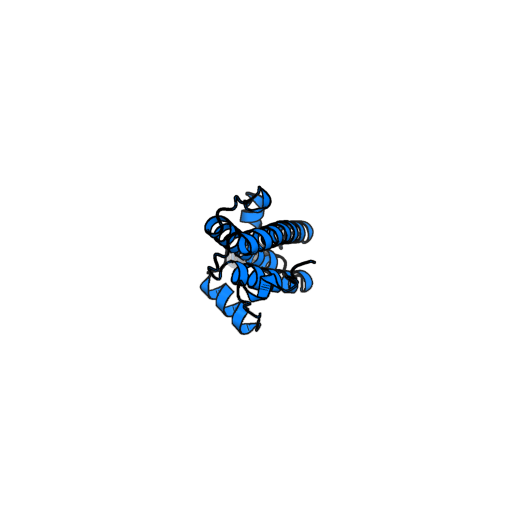31 125 LEU A CA 1
ATOM 989 C C . LEU A 1 125 ? -7.529 -4.272 -10.116 1.00 97.31 125 LEU A C 1
ATOM 991 O O . LEU A 1 125 ? -7.044 -5.332 -9.723 1.00 97.31 125 LEU A O 1
ATOM 995 N N . ASP A 1 126 ? -8.797 -3.943 -9.853 1.00 97.44 126 ASP A N 1
ATOM 996 C CA . ASP A 1 126 ? -9.705 -4.807 -9.091 1.00 97.44 126 ASP A CA 1
ATOM 997 C C . ASP A 1 126 ? -9.960 -6.144 -9.804 1.00 97.44 126 ASP A C 1
ATOM 999 O O . ASP A 1 126 ? -10.141 -7.179 -9.154 1.00 97.44 126 ASP A O 1
ATOM 1003 N N . LYS A 1 127 ? -9.998 -6.136 -11.141 1.00 98.00 127 LYS A N 1
ATOM 1004 C CA . LYS A 1 127 ? -10.123 -7.348 -11.950 1.00 98.00 127 LYS A CA 1
ATOM 1005 C C . LYS A 1 127 ? -8.870 -8.217 -11.835 1.00 98.00 127 LYS A C 1
ATOM 1007 O O . LYS A 1 127 ? -9.004 -9.403 -11.545 1.00 98.00 127 LYS A O 1
ATOM 1012 N N . GLU A 1 128 ? -7.679 -7.645 -11.995 1.00 98.06 128 GLU A N 1
ATOM 1013 C CA . GLU A 1 128 ? -6.418 -8.393 -11.907 1.00 98.06 128 GLU A CA 1
ATOM 1014 C C . GLU A 1 128 ? -6.215 -8.982 -10.497 1.00 98.06 128 GLU A C 1
ATOM 1016 O O . GLU A 1 128 ? -5.869 -10.154 -10.380 1.00 98.06 128 GLU A O 1
ATOM 1021 N N . LEU A 1 129 ? -6.557 -8.269 -9.415 1.00 97.94 129 LEU A N 1
ATOM 1022 C CA . LEU A 1 129 ? -6.527 -8.840 -8.054 1.00 97.94 129 LEU A CA 1
ATOM 1023 C C . LEU A 1 129 ? -7.403 -10.091 -7.905 1.00 97.94 129 LEU A C 1
ATOM 1025 O O . LEU A 1 129 ? -7.009 -11.043 -7.225 1.00 97.94 129 LEU A O 1
ATOM 1029 N N . LYS A 1 130 ? -8.585 -10.100 -8.537 1.00 97.38 130 LYS A N 1
ATOM 1030 C CA . LYS A 1 130 ? -9.482 -11.265 -8.548 1.00 97.38 130 LYS A CA 1
ATOM 1031 C C . LYS A 1 130 ? -8.897 -12.408 -9.369 1.00 97.38 130 LYS A C 1
ATOM 1033 O O . LYS A 1 130 ? -8.915 -13.542 -8.908 1.00 97.38 130 LYS A O 1
ATOM 1038 N N . GLU A 1 131 ? -8.357 -12.118 -10.550 1.00 97.94 131 GLU A N 1
ATOM 1039 C CA . GLU A 1 131 ? -7.732 -13.120 -11.427 1.00 97.94 131 GLU A CA 1
ATOM 1040 C C . GLU A 1 131 ? -6.511 -13.779 -10.771 1.00 97.94 131 GLU A C 1
ATOM 1042 O O . GLU A 1 131 ? -6.311 -14.986 -10.895 1.00 97.94 131 GLU A O 1
ATOM 1047 N N . GLN A 1 132 ? -5.737 -13.007 -10.008 1.00 97.88 132 GLN A N 1
ATOM 1048 C CA . GLN A 1 132 ? -4.579 -13.488 -9.252 1.00 97.88 132 GLN A CA 1
ATOM 1049 C C . GLN A 1 132 ? -4.953 -14.109 -7.898 1.00 97.88 132 GLN A C 1
ATOM 1051 O O . GLN A 1 132 ? -4.074 -14.536 -7.152 1.00 97.88 132 GLN A O 1
ATOM 1056 N N . ASN A 1 133 ? -6.250 -14.193 -7.577 1.00 97.19 133 ASN A N 1
ATOM 1057 C CA . ASN A 1 133 ? -6.779 -14.749 -6.331 1.00 97.19 133 ASN A CA 1
ATOM 1058 C C . ASN A 1 133 ? -6.162 -14.118 -5.072 1.00 97.19 133 ASN A C 1
ATOM 1060 O O . ASN A 1 133 ? -5.917 -14.803 -4.077 1.00 97.19 133 ASN A O 1
ATOM 1064 N N . ILE A 1 134 ? -5.905 -12.807 -5.100 1.00 97.56 134 ILE A N 1
ATOM 1065 C CA . ILE A 1 134 ? -5.350 -12.096 -3.947 1.00 97.56 134 ILE A CA 1
ATOM 1066 C C . ILE A 1 134 ? -6.456 -11.934 -2.895 1.00 97.56 134 ILE A C 1
ATOM 1068 O O . ILE A 1 134 ? -7.447 -11.248 -3.169 1.00 97.56 134 ILE A O 1
ATOM 1072 N N . PRO A 1 135 ? -6.318 -12.517 -1.687 1.00 95.81 135 PRO A N 1
ATOM 1073 C CA . PRO A 1 135 ? -7.377 -12.472 -0.685 1.00 95.81 135 PRO A CA 1
ATOM 1074 C C . PRO A 1 135 ? -7.692 -11.038 -0.259 1.00 95.81 135 PRO A C 1
ATOM 1076 O O . PRO A 1 135 ? -6.778 -10.282 0.075 1.00 95.81 135 PRO A O 1
ATOM 1079 N N . LEU A 1 136 ? -8.980 -10.688 -0.223 1.00 97.12 136 LEU A N 1
ATOM 1080 C CA . LEU A 1 136 ? -9.476 -9.453 0.384 1.00 97.12 136 LEU A CA 1
ATOM 1081 C C . LEU A 1 136 ? -9.808 -9.724 1.860 1.00 97.12 136 LEU A C 1
ATOM 1083 O O . LEU A 1 136 ? -10.852 -10.321 2.131 1.00 97.12 136 LEU A O 1
ATOM 1087 N N . PRO A 1 137 ? -8.947 -9.334 2.817 1.00 96.38 137 PRO A N 1
ATOM 1088 C CA . PRO A 1 137 ? -9.262 -9.463 4.233 1.00 96.38 137 PRO A CA 1
ATOM 1089 C C . PRO A 1 137 ? -10.277 -8.397 4.657 1.00 96.38 137 PRO A C 1
ATOM 1091 O O . PRO A 1 137 ? -10.322 -7.306 4.080 1.00 96.38 137 PRO A O 1
ATOM 1094 N N . THR A 1 138 ? -11.056 -8.672 5.702 1.00 96.88 138 THR A N 1
ATOM 1095 C CA . THR A 1 138 ? -11.827 -7.608 6.353 1.00 96.88 138 THR A CA 1
ATOM 1096 C C . THR A 1 138 ? -10.914 -6.749 7.230 1.00 96.88 138 THR A C 1
ATOM 1098 O O . THR A 1 138 ? -9.865 -7.199 7.697 1.00 96.88 138 THR A O 1
ATOM 1101 N N . ASP A 1 139 ? -11.326 -5.509 7.507 1.00 97.00 139 ASP A N 1
ATOM 1102 C CA . ASP A 1 139 ? -10.598 -4.628 8.432 1.00 97.00 139 ASP A CA 1
ATOM 1103 C C . ASP A 1 139 ? -10.425 -5.272 9.821 1.00 97.00 139 ASP A C 1
ATOM 1105 O O . ASP A 1 139 ? -9.432 -5.026 10.500 1.00 97.00 139 ASP A O 1
ATOM 1109 N N . GLN A 1 140 ? -11.392 -6.097 10.236 1.00 95.44 140 GLN A N 1
ATOM 1110 C CA . GLN A 1 140 ? -11.418 -6.776 11.531 1.00 95.44 140 GLN A CA 1
ATOM 1111 C C . GLN A 1 140 ? -10.432 -7.945 11.581 1.00 95.44 140 GLN A C 1
ATOM 1113 O O . GLN A 1 140 ? -9.700 -8.065 12.564 1.00 95.44 140 GLN A O 1
ATOM 1118 N N . ASP A 1 141 ? -10.357 -8.754 10.518 1.00 94.38 141 ASP A N 1
ATOM 1119 C CA . ASP A 1 141 ? -9.405 -9.873 10.425 1.00 94.38 141 ASP A CA 1
ATOM 1120 C C . ASP A 1 141 ? -7.961 -9.387 10.587 1.00 94.38 141 ASP A C 1
ATOM 1122 O O . ASP A 1 141 ? -7.128 -10.027 11.232 1.00 94.38 141 ASP A O 1
ATOM 1126 N N . LEU A 1 142 ? -7.673 -8.203 10.043 1.00 95.44 142 LEU A N 1
ATOM 1127 C CA . LEU A 1 142 ? -6.352 -7.588 10.093 1.00 95.44 142 LEU A CA 1
ATOM 1128 C C . LEU A 1 142 ? -5.944 -7.096 11.486 1.00 95.44 142 LEU A C 1
ATOM 1130 O O . LEU A 1 142 ? -4.762 -6.840 11.689 1.00 95.44 142 LEU A O 1
ATOM 1134 N N . LEU A 1 143 ? -6.868 -6.978 12.448 1.00 92.88 143 LEU A N 1
ATOM 1135 C CA . LEU A 1 143 ? -6.539 -6.536 13.811 1.00 92.88 143 LEU A CA 1
ATOM 1136 C C . LEU A 1 143 ? -5.881 -7.622 14.672 1.00 92.88 143 LEU A C 1
ATOM 1138 O O . LEU A 1 143 ? -5.266 -7.312 15.696 1.00 92.88 143 LEU A O 1
ATOM 1142 N N . ALA A 1 144 ? -6.050 -8.890 14.293 1.00 86.06 144 ALA A N 1
ATOM 1143 C CA . ALA A 1 144 ? -5.531 -10.044 15.025 1.00 86.06 144 ALA A CA 1
ATOM 1144 C C . ALA A 1 144 ? -4.249 -10.629 14.405 1.00 86.06 144 ALA A C 1
ATOM 1146 O O . ALA A 1 144 ? -3.589 -11.454 15.035 1.00 86.06 144 ALA A O 1
ATOM 1147 N N . GLY A 1 145 ? -3.908 -10.227 13.178 1.00 76.94 145 GLY A N 1
ATOM 1148 C CA . GLY A 1 145 ? -2.869 -10.858 12.367 1.00 76.94 145 GLY A CA 1
ATOM 1149 C C . GLY A 1 145 ? -1.711 -9.940 11.981 1.00 76.94 145 GLY A C 1
ATOM 1150 O O . GLY A 1 145 ? -1.679 -8.750 12.285 1.00 76.94 145 GLY A O 1
ATOM 1151 N N . ASN A 1 146 ? -0.744 -10.521 11.271 1.00 84.00 146 ASN A N 1
ATOM 1152 C CA . ASN A 1 146 ? 0.262 -9.764 10.536 1.00 84.00 146 ASN A CA 1
ATOM 1153 C C . ASN A 1 146 ? -0.342 -9.269 9.209 1.00 84.00 146 ASN A C 1
ATOM 1155 O O . ASN A 1 146 ? -1.177 -9.933 8.595 1.00 84.00 146 ASN A O 1
ATOM 1159 N N . LEU A 1 147 ? 0.092 -8.099 8.747 1.00 91.00 147 LEU A N 1
ATOM 1160 C CA . LEU A 1 147 ? -0.333 -7.550 7.461 1.00 91.00 147 LEU A CA 1
ATOM 1161 C C . LEU A 1 147 ? 0.330 -8.283 6.280 1.00 91.00 147 LEU A C 1
ATOM 1163 O O . LEU A 1 147 ? -0.218 -8.283 5.183 1.00 91.00 147 LEU A O 1
ATOM 1167 N N . ASP A 1 148 ? 1.476 -8.941 6.492 1.00 89.44 148 ASP A N 1
ATOM 1168 C CA . ASP A 1 148 ? 2.250 -9.707 5.490 1.00 89.44 148 ASP A CA 1
ATOM 1169 C C . ASP A 1 148 ? 2.792 -8.888 4.300 1.00 89.44 148 ASP A C 1
ATOM 1171 O O . ASP A 1 148 ? 3.192 -9.426 3.262 1.00 89.44 148 ASP A O 1
ATOM 1175 N N . ILE A 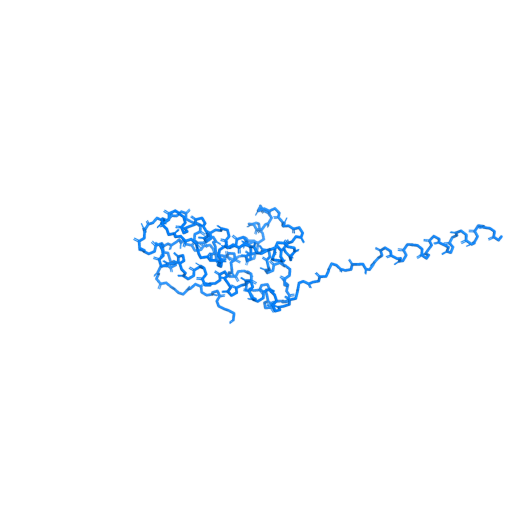1 149 ? 2.879 -7.571 4.478 1.00 92.00 149 ILE A N 1
ATOM 1176 C CA . ILE A 1 149 ? 3.276 -6.592 3.454 1.00 92.00 149 ILE A CA 1
ATOM 1177 C C . ILE A 1 149 ? 4.776 -6.241 3.457 1.00 92.00 149 ILE A C 1
ATOM 1179 O O . ILE A 1 149 ? 5.263 -5.587 2.539 1.00 92.00 149 ILE A O 1
ATOM 1183 N N . THR A 1 150 ? 5.547 -6.694 4.449 1.00 88.50 150 THR A N 1
ATOM 1184 C CA . THR A 1 150 ? 6.993 -6.409 4.548 1.00 88.50 150 THR A CA 1
ATOM 1185 C C . THR A 1 150 ? 7.786 -7.095 3.427 1.00 88.50 150 THR A C 1
ATOM 1187 O O . THR A 1 150 ? 7.546 -8.274 3.152 1.00 88.50 150 THR A O 1
ATOM 1190 N N . LEU A 1 151 ? 8.711 -6.358 2.794 1.00 82.88 151 LEU A N 1
ATOM 1191 C CA . LEU A 1 151 ? 9.639 -6.838 1.756 1.00 82.88 151 LEU A CA 1
ATOM 1192 C C . LEU A 1 151 ? 10.788 -7.675 2.320 1.00 82.88 151 LEU A C 1
ATOM 1194 O O . LEU A 1 151 ? 11.315 -7.287 3.386 1.00 82.88 151 LEU A O 1
#

Secondary structure (DSSP, 8-state):
-HHHHHHHHHHHHHHHTS-----PPPHHHHHHHHHHHHHHHHHHHHHHHHH----SHHHHHHHHHHHHHHHHHTT-HHHHHHHHHHHHHHHHHHHHHTTPPP-GGGSPPHHHHHHHPSPPPHHHHHHHHHHTT-----TTGGGTS------

Sequence (151 aa):
MKKQISLIVFILLAFIFQSQSPVQPDPLKTKNMLLKTNRLLGMTHMAVKNGKTYTGDFGKGVQYERYAKQLYLAKEYKKAAQYTYRAREFANA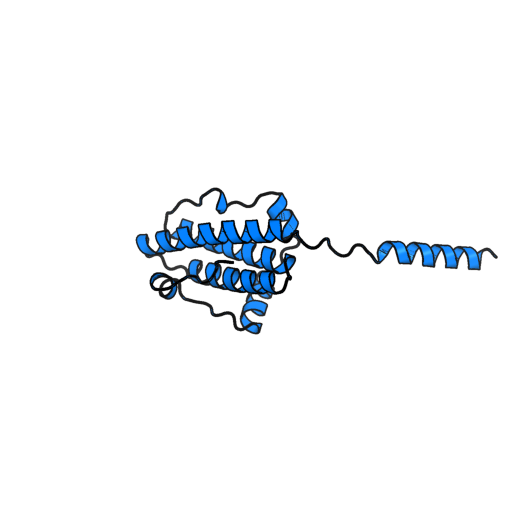SLTANKAKPTSDGTFTTEEKMIVSPLPEIADLDKELKEQNIPLPTDQDLLAGNLDITL

Organism: Cytophaga hutchinsonii (strain ATCC 33406 / DSM 1761 / CIP 103989 / NBRC 15051 / NCIMB 9469 / D465) (NCBI:txid269798)

pLDDT: mean 89.52, std 14.5, range [47.81, 98.69]